Protein AF-A0A349PNA1-F1 (afdb_monomer)

Mean predicted aligned error: 6.17 Å

Nearest PDB structures (foldseek):
  2ce9-assembly2_C  TM=4.875E-01  e=7.582E+00  Homo sapiens

pLDDT: mean 90.88, std 9.04, range [38.12, 97.38]

Secondary structure (DSSP, 8-state):
-HHHHHHHHHHHHHHHHHHHHHHS-SS---SS-SEEEE-TTS-EEPPPHHHHHHHHS---TT-TTPPPEESSTTPPPTTS-S-EEEEGGGS-TTS-EEPP----

Structure (mmCIF, N/CA/C/O backbone):
data_AF-A0A349PNA1-F1
#
_entry.id   AF-A0A349PNA1-F1
#
loop_
_atom_site.group_PDB
_atom_site.id
_atom_site.type_symbol
_atom_site.label_atom_id
_atom_site.label_alt_id
_atom_site.label_comp_id
_atom_site.label_asym_id
_atom_site.label_entity_id
_atom_site.label_seq_id
_atom_site.pdbx_PDB_ins_code
_atom_site.Cartn_x
_atom_site.Cartn_y
_atom_site.Cartn_z
_atom_site.occupancy
_atom_site.B_iso_or_equiv
_atom_site.auth_seq_id
_atom_site.auth_comp_id
_atom_site.auth_asym_id
_atom_site.auth_atom_id
_atom_site.pdbx_PDB_model_num
ATOM 1 N N . MET A 1 1 ? 30.650 -7.116 -31.141 1.00 74.31 1 MET A N 1
ATOM 2 C CA . MET A 1 1 ? 30.915 -6.354 -29.899 1.00 74.31 1 MET A CA 1
ATOM 3 C C . MET A 1 1 ? 30.013 -5.123 -29.782 1.00 74.31 1 MET A C 1
ATOM 5 O O . MET A 1 1 ? 29.205 -5.102 -28.869 1.00 74.31 1 MET A O 1
ATOM 9 N N . MET A 1 2 ? 30.026 -4.180 -30.738 1.00 88.75 2 MET A N 1
ATOM 10 C CA . MET A 1 2 ? 29.153 -2.984 -30.714 1.00 88.75 2 MET A CA 1
ATOM 11 C C . MET A 1 2 ? 27.642 -3.284 -30.695 1.00 88.75 2 MET A C 1
ATOM 13 O O . MET A 1 2 ? 26.913 -2.692 -29.909 1.00 88.75 2 MET A O 1
ATOM 17 N N . ILE A 1 3 ? 27.166 -4.242 -31.499 1.00 92.31 3 ILE A N 1
ATOM 18 C CA . ILE A 1 3 ? 25.734 -4.607 -31.566 1.00 92.31 3 ILE A CA 1
ATOM 19 C C . ILE A 1 3 ? 25.205 -5.107 -30.209 1.00 92.31 3 ILE A C 1
ATOM 21 O O . ILE A 1 3 ? 24.111 -4.738 -29.798 1.00 92.31 3 ILE A O 1
ATOM 25 N N . ILE A 1 4 ? 26.001 -5.895 -29.479 1.00 93.75 4 ILE A N 1
ATOM 26 C CA . ILE A 1 4 ? 25.625 -6.427 -28.159 1.00 93.75 4 ILE A CA 1
ATOM 27 C C . ILE A 1 4 ? 25.489 -5.287 -27.140 1.00 93.75 4 ILE A C 1
ATOM 29 O O . ILE A 1 4 ? 24.541 -5.276 -26.361 1.00 93.75 4 ILE A O 1
ATOM 33 N N . VAL A 1 5 ? 26.385 -4.294 -27.186 1.00 94.75 5 VAL A N 1
ATOM 34 C CA . VAL A 1 5 ? 26.319 -3.108 -26.315 1.00 94.75 5 VAL A CA 1
ATOM 35 C C . VAL A 1 5 ? 25.038 -2.307 -26.572 1.00 94.75 5 VAL A C 1
ATOM 37 O O . VAL A 1 5 ? 24.372 -1.912 -25.617 1.00 94.75 5 VAL A O 1
ATOM 40 N N . TYR A 1 6 ? 24.636 -2.134 -27.837 1.00 95.62 6 TYR A N 1
ATOM 41 C CA . TYR A 1 6 ? 23.366 -1.478 -28.169 1.00 95.62 6 TYR A CA 1
ATOM 42 C C . TYR A 1 6 ? 22.151 -2.252 -27.651 1.00 95.62 6 TYR A C 1
ATOM 44 O O . TYR A 1 6 ? 21.251 -1.646 -27.074 1.00 95.62 6 TYR A O 1
ATOM 52 N N . ILE A 1 7 ? 22.134 -3.581 -27.797 1.00 96.44 7 ILE A N 1
ATOM 53 C CA . ILE A 1 7 ? 21.035 -4.420 -27.292 1.00 96.44 7 ILE A CA 1
ATOM 54 C C . ILE A 1 7 ? 20.918 -4.297 -25.768 1.00 96.44 7 ILE A C 1
ATOM 56 O O . ILE A 1 7 ? 19.822 -4.075 -25.258 1.00 96.44 7 ILE A O 1
ATOM 60 N N . ILE A 1 8 ? 22.038 -4.374 -25.040 1.00 96.50 8 ILE A N 1
ATOM 61 C CA . ILE A 1 8 ? 22.054 -4.201 -23.578 1.00 96.50 8 ILE A CA 1
ATOM 62 C C . ILE A 1 8 ? 21.543 -2.808 -23.196 1.00 96.50 8 ILE A C 1
ATOM 64 O O . ILE A 1 8 ? 20.723 -2.687 -22.287 1.00 96.50 8 ILE A O 1
ATOM 68 N N . GLY A 1 9 ? 21.974 -1.766 -23.912 1.00 96.00 9 GLY A N 1
ATOM 69 C CA . GLY A 1 9 ? 21.501 -0.399 -23.696 1.00 96.00 9 GLY A CA 1
ATOM 70 C C . GLY A 1 9 ? 19.985 -0.270 -23.861 1.00 96.00 9 GLY A C 1
ATOM 71 O O . GLY A 1 9 ? 19.318 0.291 -22.996 1.00 96.00 9 GLY A O 1
ATOM 72 N N . VAL A 1 10 ? 19.420 -0.853 -24.921 1.00 96.88 10 VAL A N 1
ATOM 73 C CA . VAL A 1 10 ? 17.969 -0.853 -25.168 1.00 96.88 10 VAL A CA 1
ATOM 74 C C . VAL A 1 10 ? 17.214 -1.605 -24.068 1.00 96.88 10 VAL A C 1
ATOM 76 O O . VAL A 1 10 ? 16.222 -1.095 -23.550 1.00 96.88 10 VAL A O 1
ATOM 79 N N . VAL A 1 11 ? 17.697 -2.780 -23.655 1.00 96.88 11 VAL A N 1
ATOM 80 C CA . VAL A 1 11 ? 17.092 -3.559 -22.561 1.00 96.88 11 VAL A CA 1
ATOM 81 C C . VAL A 1 11 ? 17.119 -2.781 -21.242 1.00 96.88 11 VAL A C 1
ATOM 83 O O . VAL A 1 11 ? 16.107 -2.740 -20.543 1.00 96.88 11 VAL A O 1
ATOM 86 N N . LEU A 1 12 ? 18.233 -2.114 -20.919 1.00 96.62 12 LEU A N 1
ATOM 87 C CA . LEU A 1 12 ? 18.334 -1.260 -19.732 1.00 96.62 12 LEU A CA 1
ATOM 88 C C . LEU A 1 12 ? 17.357 -0.082 -19.792 1.00 96.62 12 LEU A C 1
ATOM 90 O O . LEU A 1 12 ? 16.712 0.214 -18.790 1.00 96.62 12 LEU A O 1
ATOM 94 N N . ILE A 1 13 ? 17.186 0.551 -20.956 1.00 95.94 13 ILE A N 1
ATOM 95 C CA . ILE A 1 13 ? 16.204 1.629 -21.140 1.00 95.94 13 ILE A CA 1
ATOM 96 C C . ILE A 1 13 ? 14.785 1.113 -20.886 1.00 95.94 13 ILE A C 1
ATOM 98 O O . ILE A 1 13 ? 14.045 1.727 -20.118 1.00 95.94 13 ILE A O 1
ATOM 102 N N . PHE A 1 14 ? 14.405 -0.028 -21.469 1.00 96.06 14 PHE A N 1
ATOM 103 C CA . PHE A 1 14 ? 13.091 -0.627 -21.220 1.00 96.06 14 PHE A CA 1
ATOM 104 C C . PHE A 1 14 ? 12.891 -1.000 -19.753 1.00 96.06 14 PHE A C 1
ATOM 106 O O . PHE A 1 14 ? 11.815 -0.758 -19.209 1.00 96.06 14 PHE A O 1
ATOM 113 N N . TYR A 1 15 ? 13.919 -1.534 -19.094 1.00 94.75 15 TYR A N 1
ATOM 114 C CA . TYR A 1 15 ? 13.875 -1.835 -17.667 1.00 94.75 15 TYR A CA 1
ATOM 115 C C . TYR A 1 15 ? 13.662 -0.569 -16.825 1.00 94.75 15 TYR A C 1
ATOM 117 O O . TYR A 1 15 ? 12.784 -0.545 -15.964 1.00 94.75 15 TYR A O 1
ATOM 125 N N . VAL A 1 16 ? 14.393 0.513 -17.110 1.00 93.75 16 VAL A N 1
ATOM 126 C CA . VAL A 1 16 ? 14.226 1.803 -16.422 1.00 93.75 16 VAL A CA 1
ATOM 127 C C . VAL A 1 16 ? 12.824 2.367 -16.653 1.00 93.75 16 VAL A C 1
ATOM 129 O O . VAL A 1 16 ? 12.152 2.731 -15.689 1.00 93.75 16 VAL A O 1
ATOM 132 N N . LEU A 1 17 ? 12.340 2.385 -17.898 1.00 92.62 17 LEU A N 1
ATOM 133 C CA . LEU A 1 17 ? 10.981 2.832 -18.224 1.00 92.62 17 LEU A CA 1
ATOM 134 C C . LEU A 1 17 ? 9.923 1.999 -17.492 1.00 92.62 17 LEU A C 1
ATOM 136 O O . LEU A 1 17 ? 8.984 2.552 -16.920 1.00 92.62 17 LEU A O 1
ATOM 140 N N . PHE A 1 18 ? 10.097 0.679 -17.453 1.00 89.56 18 PHE A N 1
ATOM 141 C CA . PHE A 1 18 ? 9.213 -0.223 -16.727 1.00 89.56 18 PHE A CA 1
ATOM 142 C C . PHE A 1 18 ? 9.186 0.098 -15.227 1.00 89.56 18 PHE A C 1
ATOM 144 O O . PHE A 1 18 ? 8.106 0.234 -14.650 1.00 89.56 18 PHE A O 1
ATOM 151 N N . VAL A 1 19 ? 10.354 0.295 -14.602 1.00 86.62 19 VAL A N 1
ATOM 152 C CA . VAL A 1 19 ? 10.477 0.677 -13.185 1.00 86.62 19 VAL A CA 1
ATOM 153 C C . VAL A 1 19 ? 9.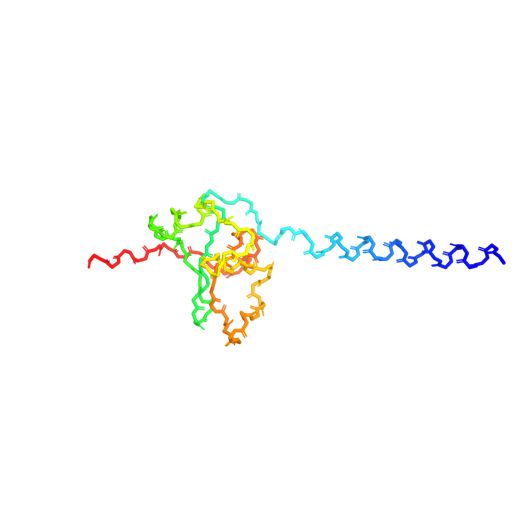821 2.031 -12.901 1.00 86.62 19 VAL A C 1
ATOM 155 O O . VAL A 1 19 ? 9.170 2.192 -11.865 1.00 86.62 19 VAL A O 1
ATOM 158 N N . LEU A 1 20 ? 9.945 2.997 -13.812 1.00 85.69 20 LEU A N 1
ATOM 159 C CA . LEU A 1 20 ? 9.282 4.293 -13.676 1.00 85.69 20 LEU A CA 1
ATOM 160 C C . LEU A 1 20 ? 7.760 4.123 -13.689 1.00 85.69 20 LEU A C 1
ATOM 162 O O . LEU A 1 20 ? 7.098 4.553 -12.749 1.00 85.69 20 LEU A O 1
ATOM 166 N N . ILE A 1 21 ? 7.207 3.411 -14.675 1.00 82.56 21 ILE A N 1
ATOM 167 C CA . ILE A 1 21 ? 5.754 3.218 -14.821 1.00 82.56 21 ILE A CA 1
ATOM 168 C C . ILE A 1 21 ? 5.138 2.543 -13.584 1.00 82.56 21 ILE A C 1
ATOM 170 O O . ILE A 1 21 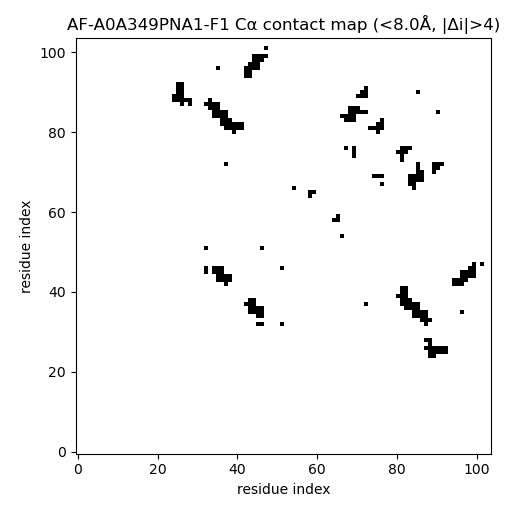? 4.064 2.938 -13.132 1.00 82.56 21 ILE A O 1
ATOM 174 N N . ILE A 1 22 ? 5.808 1.549 -12.989 1.00 79.44 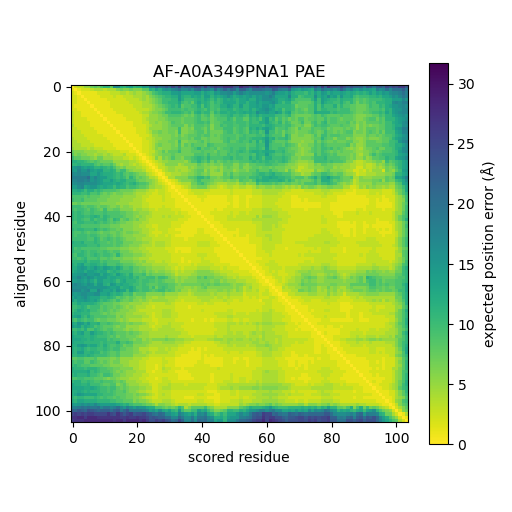22 ILE A N 1
ATOM 175 C CA . ILE A 1 22 ? 5.260 0.823 -11.830 1.00 79.44 22 ILE A CA 1
ATOM 176 C C . ILE A 1 22 ? 5.279 1.628 -10.523 1.00 79.44 22 ILE A C 1
ATOM 178 O O . ILE A 1 22 ? 4.477 1.337 -9.630 1.00 79.44 22 ILE A O 1
ATOM 182 N N . ASN A 1 23 ? 6.181 2.603 -10.384 1.00 78.44 23 ASN A N 1
ATOM 183 C CA . ASN A 1 23 ? 6.355 3.394 -9.160 1.00 78.44 23 ASN A CA 1
ATOM 184 C C . ASN A 1 23 ? 5.559 4.706 -9.166 1.00 78.44 23 ASN A C 1
ATOM 186 O O . ASN A 1 23 ? 5.484 5.368 -8.132 1.00 78.44 23 ASN A O 1
ATOM 190 N N . VAL A 1 24 ? 4.922 5.065 -10.284 1.00 83.19 24 VAL A N 1
ATOM 191 C CA . VAL A 1 24 ? 4.090 6.271 -10.371 1.00 83.19 24 VAL A CA 1
ATOM 192 C C . VAL A 1 24 ? 2.898 6.176 -9.397 1.00 83.19 24 VAL A C 1
ATOM 194 O O . VAL A 1 24 ? 2.222 5.137 -9.337 1.00 83.19 24 VAL A O 1
ATOM 197 N N . PRO A 1 25 ? 2.629 7.229 -8.600 1.00 84.38 25 PRO A N 1
ATOM 198 C CA . PRO A 1 25 ? 1.433 7.295 -7.768 1.00 84.38 25 PRO A CA 1
ATOM 199 C C . PRO A 1 25 ? 0.178 7.316 -8.647 1.00 84.38 25 PRO A C 1
ATOM 201 O O . PRO A 1 25 ? 0.109 8.028 -9.644 1.00 84.38 25 PRO A O 1
ATOM 204 N N . ILE A 1 26 ? -0.826 6.527 -8.270 1.00 87.81 26 ILE A N 1
ATOM 205 C CA . ILE A 1 26 ? -2.086 6.404 -9.021 1.00 87.81 26 ILE A CA 1
ATOM 206 C C . ILE A 1 26 ? -3.050 7.529 -8.626 1.00 87.81 26 ILE A C 1
ATOM 208 O O . ILE A 1 26 ? -3.847 7.995 -9.445 1.00 87.81 26 ILE A O 1
ATOM 212 N N . ARG A 1 27 ? -2.960 7.967 -7.369 1.00 88.69 27 ARG A N 1
ATOM 213 C CA . ARG A 1 27 ? -3.807 8.989 -6.759 1.00 88.69 27 ARG A CA 1
ATOM 214 C C . ARG A 1 27 ? -2.996 10.213 -6.373 1.00 88.69 27 ARG A C 1
ATOM 216 O O . ARG A 1 27 ? -1.830 10.097 -5.993 1.00 88.69 27 ARG A O 1
ATOM 223 N N . LYS A 1 28 ? -3.623 11.388 -6.483 1.00 85.56 28 LYS A N 1
ATOM 224 C CA . LYS A 1 28 ? -3.043 12.649 -6.006 1.00 85.56 28 LYS A CA 1
ATOM 225 C C . LYS A 1 28 ? -2.808 12.570 -4.497 1.00 85.56 28 LYS A C 1
ATOM 227 O O . LYS A 1 28 ? -3.457 11.794 -3.802 1.00 85.56 28 LYS A O 1
ATOM 232 N N . ASN A 1 29 ? -1.871 13.370 -4.001 1.00 77.31 29 ASN A N 1
ATOM 233 C CA . ASN A 1 29 ? -1.642 13.442 -2.567 1.00 77.31 29 ASN A CA 1
ATOM 234 C C . ASN A 1 29 ? -2.825 14.184 -1.926 1.00 77.31 29 ASN A C 1
ATOM 236 O O . ASN A 1 29 ? -2.995 15.383 -2.134 1.00 77.31 29 ASN A O 1
ATOM 240 N N . GLU A 1 30 ? -3.687 13.435 -1.246 1.00 82.75 30 GLU A N 1
ATOM 241 C CA . GLU A 1 30 ? -4.851 13.940 -0.518 1.00 82.75 30 GLU A CA 1
ATOM 242 C C . GLU A 1 30 ? -4.485 14.094 0.964 1.00 82.75 30 GLU A C 1
ATOM 244 O O . GLU A 1 30 ? -3.621 13.377 1.469 1.00 82.75 30 GLU A O 1
ATOM 249 N N . VAL A 1 31 ? -5.134 15.030 1.659 1.00 85.12 31 VAL A N 1
ATOM 250 C CA . VAL A 1 31 ? -4.902 15.269 3.092 1.00 85.12 31 VAL A CA 1
ATOM 251 C C . VAL A 1 31 ? -5.322 14.034 3.897 1.00 85.12 31 VAL A C 1
ATOM 253 O O . VAL A 1 31 ? -6.420 13.517 3.699 1.00 85.12 31 VAL A O 1
ATOM 256 N N . GLY A 1 32 ? -4.459 13.572 4.803 1.00 88.75 32 GLY A N 1
ATOM 257 C CA . GLY A 1 32 ? -4.702 12.418 5.671 1.00 88.75 32 GLY A CA 1
ATOM 258 C C . GLY A 1 32 ? -3.421 11.637 5.964 1.00 88.75 32 GLY A C 1
ATOM 259 O O . GLY A 1 32 ? -2.336 12.020 5.526 1.00 88.75 32 GLY A O 1
ATOM 260 N N . PHE A 1 33 ? -3.547 10.528 6.693 1.00 93.69 33 PHE A N 1
ATOM 261 C CA . PHE A 1 33 ? -2.420 9.637 6.976 1.00 93.69 33 PHE A CA 1
ATOM 262 C C . PHE A 1 33 ? -1.901 8.963 5.689 1.00 93.69 33 PHE A C 1
ATOM 264 O O . PHE A 1 33 ? -2.677 8.725 4.753 1.00 93.69 33 PHE A O 1
ATOM 271 N N . GLU A 1 34 ? -0.594 8.662 5.620 1.00 94.69 34 GLU A N 1
ATOM 272 C CA . GLU A 1 34 ? 0.057 8.105 4.412 1.00 94.69 34 GLU A CA 1
ATOM 273 C C . GLU A 1 34 ? -0.530 6.741 4.015 1.00 94.69 34 GLU A C 1
ATOM 275 O O . GLU A 1 34 ? -0.578 6.394 2.829 1.00 94.69 34 GLU A O 1
ATOM 280 N N . PHE A 1 35 ? -1.005 5.978 4.997 1.00 95.81 35 PHE A N 1
ATOM 281 C CA . PHE A 1 35 ? -1.538 4.633 4.823 1.00 95.81 35 PHE A CA 1
ATOM 282 C C . PHE A 1 35 ? -3.044 4.576 5.070 1.00 95.81 35 PHE A C 1
ATOM 284 O O . PHE A 1 35 ? -3.604 5.371 5.818 1.00 95.81 35 PHE A O 1
ATOM 291 N N . VAL A 1 36 ? -3.683 3.605 4.425 1.00 96.69 36 VAL A N 1
ATOM 292 C CA . VAL A 1 36 ? -5.103 3.264 4.560 1.00 96.69 36 VAL A CA 1
ATOM 293 C C . VAL A 1 36 ? -5.252 1.744 4.585 1.00 96.69 36 VAL A C 1
ATOM 295 O O . VAL A 1 36 ? -4.321 1.023 4.206 1.00 96.69 36 VAL A O 1
ATOM 298 N N . TYR A 1 37 ? -6.413 1.253 5.012 1.00 97.06 37 TYR A N 1
ATOM 299 C CA . TYR A 1 37 ? -6.700 -0.179 5.065 1.00 97.06 37 TYR A CA 1
ATOM 300 C C . TYR A 1 37 ? -7.658 -0.578 3.943 1.00 97.06 37 TYR A C 1
ATOM 302 O O . TYR A 1 37 ? -8.675 0.081 3.723 1.00 97.06 37 TYR A O 1
ATOM 310 N N . VAL A 1 38 ? -7.313 -1.641 3.216 1.00 97.38 38 VAL A N 1
ATOM 311 C CA . VAL A 1 38 ? -8.219 -2.305 2.273 1.00 97.38 38 VAL A CA 1
ATOM 312 C C . VAL A 1 38 ? -8.973 -3.383 3.034 1.00 97.38 38 VAL A C 1
ATOM 314 O O . VAL A 1 38 ? -8.343 -4.216 3.680 1.00 97.38 38 VAL A O 1
ATOM 317 N N . GLU A 1 39 ? -10.293 -3.382 2.932 1.00 96.88 39 GLU A N 1
ATOM 318 C CA . GLU A 1 39 ? -11.165 -4.393 3.522 1.00 96.88 39 GLU A CA 1
ATOM 319 C C . GLU A 1 39 ? -11.276 -5.643 2.642 1.00 96.88 39 GLU A C 1
ATOM 321 O O . GLU A 1 39 ? -10.848 -5.664 1.484 1.00 96.88 39 GLU A O 1
ATOM 326 N N . GLU A 1 40 ? -11.853 -6.714 3.189 1.00 95.31 40 GLU A N 1
ATOM 327 C CA . GLU A 1 40 ? -12.018 -7.985 2.468 1.00 95.31 40 GLU A CA 1
ATOM 328 C C . GLU A 1 40 ? -12.949 -7.871 1.246 1.00 95.31 40 GLU A C 1
ATOM 330 O O . GLU A 1 40 ? -12.759 -8.582 0.261 1.00 95.31 40 GLU A O 1
ATOM 335 N N . ASP A 1 41 ? -13.900 -6.932 1.259 1.00 95.06 41 ASP A N 1
ATOM 336 C CA . ASP A 1 41 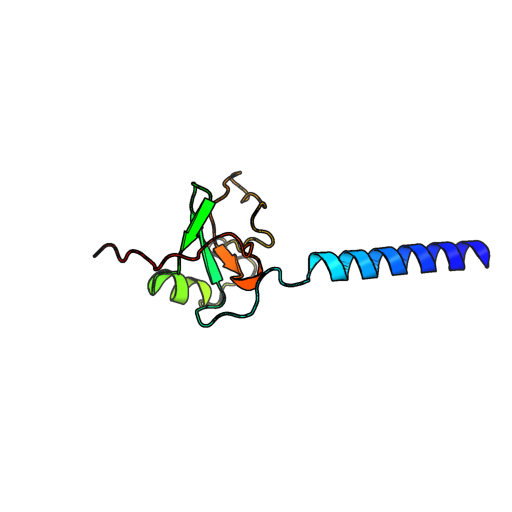? -14.776 -6.620 0.122 1.00 95.06 41 ASP A CA 1
ATOM 337 C C . ASP A 1 41 ? -14.111 -5.705 -0.931 1.00 95.06 41 ASP A C 1
ATOM 339 O O . ASP A 1 41 ? -14.691 -5.409 -1.979 1.00 95.06 41 ASP A O 1
ATOM 343 N N . GLY A 1 42 ? -12.879 -5.254 -0.669 1.00 94.75 42 GLY A N 1
ATOM 344 C CA . GLY A 1 42 ? -12.133 -4.315 -1.501 1.00 94.75 42 GLY A CA 1
ATOM 345 C C . GLY A 1 42 ? -12.474 -2.842 -1.255 1.00 94.75 42 GLY A C 1
ATOM 346 O O . GLY A 1 42 ? -11.863 -1.965 -1.882 1.00 94.75 42 GLY A O 1
ATOM 347 N N . SER A 1 43 ? -13.399 -2.523 -0.351 1.00 96.38 43 SER A N 1
ATOM 348 C CA . SER A 1 43 ? -13.572 -1.147 0.108 1.00 96.38 43 SER A CA 1
ATOM 349 C C . SER A 1 43 ? -12.314 -0.666 0.843 1.00 96.38 43 SER A C 1
ATOM 351 O O . SER A 1 43 ? -11.435 -1.446 1.210 1.00 96.38 43 SER A O 1
ATOM 353 N N . VAL A 1 44 ? -12.157 0.651 0.967 1.00 96.94 44 VAL A N 1
ATOM 354 C CA . VAL A 1 44 ? -10.977 1.248 1.600 1.00 96.94 44 VAL A CA 1
ATOM 355 C C . VAL A 1 44 ? -11.434 2.221 2.663 1.00 96.94 44 VAL A C 1
ATOM 357 O O . VAL A 1 44 ? -12.316 3.045 2.406 1.00 96.94 44 VAL A O 1
ATOM 360 N N . ARG A 1 45 ? -10.801 2.157 3.832 1.00 96.19 45 ARG A N 1
ATOM 361 C CA . ARG A 1 45 ? -11.068 3.067 4.943 1.00 96.19 45 ARG A CA 1
ATOM 362 C C . ARG A 1 45 ? -9.802 3.710 5.492 1.00 96.19 45 ARG A C 1
ATOM 364 O O . ARG A 1 45 ? -8.693 3.196 5.335 1.00 96.19 45 ARG A O 1
ATOM 371 N N . GLU A 1 46 ? -10.004 4.839 6.153 1.00 96.31 46 GLU A N 1
ATOM 372 C CA . GLU A 1 46 ? -9.020 5.442 7.038 1.00 96.31 46 GLU A CA 1
ATOM 373 C C . GLU A 1 46 ? -8.665 4.489 8.184 1.00 96.31 46 GLU A C 1
ATOM 375 O O . GLU A 1 46 ? -9.449 3.611 8.566 1.00 96.31 46 GLU A O 1
ATOM 380 N N . LEU A 1 47 ? -7.465 4.679 8.719 1.00 95.81 47 LEU A N 1
ATOM 381 C CA . LEU A 1 47 ? -6.971 3.926 9.863 1.00 95.81 47 LEU A CA 1
ATOM 382 C C . LEU A 1 47 ? -7.537 4.477 11.171 1.00 95.81 47 LEU A C 1
ATOM 384 O O . LEU A 1 47 ? -7.798 5.677 11.286 1.00 95.81 47 LEU A O 1
ATOM 388 N N . SER A 1 48 ? -7.687 3.603 12.162 1.00 94.56 48 SER A N 1
ATOM 389 C CA . SER A 1 48 ? -7.924 4.009 13.546 1.00 94.56 48 SER A CA 1
ATOM 390 C C . SER A 1 48 ? -6.652 4.595 14.172 1.00 94.56 48 SER A C 1
ATOM 392 O O . SER A 1 48 ? -5.544 4.424 13.656 1.00 94.56 48 SER A O 1
ATOM 394 N N . ASN A 1 49 ? -6.790 5.266 15.318 1.00 93.69 49 ASN A N 1
ATOM 395 C CA . ASN A 1 49 ? -5.643 5.809 16.055 1.00 93.69 49 ASN A CA 1
ATOM 396 C C . ASN A 1 49 ? -4.627 4.725 16.450 1.00 93.69 49 ASN A C 1
ATOM 398 O O . ASN A 1 49 ? -3.420 4.944 16.340 1.00 93.69 49 ASN A O 1
ATOM 402 N N . ASP A 1 50 ? -5.103 3.543 16.839 1.00 94.12 50 ASP A N 1
ATOM 403 C CA . ASP A 1 50 ? -4.237 2.422 17.210 1.00 94.12 50 ASP A CA 1
ATOM 404 C C . ASP A 1 50 ? -3.503 1.839 15.998 1.00 94.12 50 ASP A C 1
ATOM 406 O O . ASP A 1 50 ? -2.312 1.539 16.080 1.00 94.12 50 ASP A O 1
ATOM 410 N N . GLU A 1 51 ? -4.173 1.739 14.847 1.00 95.44 51 GLU A N 1
ATOM 411 C CA . GLU A 1 51 ? -3.556 1.292 13.594 1.00 95.44 51 GLU A CA 1
ATOM 412 C C . GLU A 1 51 ? -2.503 2.288 13.091 1.00 95.44 51 GLU A C 1
ATOM 414 O O . GLU A 1 51 ? -1.429 1.878 12.646 1.00 95.44 51 GLU A O 1
ATOM 419 N N . MET A 1 52 ? -2.774 3.596 13.190 1.00 95.38 52 MET A N 1
ATOM 420 C CA . MET A 1 52 ? -1.791 4.635 12.864 1.00 95.38 52 MET A CA 1
ATOM 421 C C . MET A 1 52 ? -0.549 4.498 13.748 1.00 95.38 52 MET A C 1
ATOM 423 O O . MET A 1 52 ? 0.568 4.404 13.238 1.00 95.38 52 MET A O 1
ATOM 427 N N . LYS A 1 53 ? -0.745 4.372 15.066 1.00 95.00 53 LYS A N 1
ATOM 428 C CA . LYS A 1 53 ? 0.346 4.182 16.030 1.00 95.00 53 LYS A CA 1
ATOM 429 C C . LYS A 1 53 ? 1.133 2.893 15.777 1.00 95.00 53 LYS A C 1
ATOM 431 O O . LYS A 1 53 ? 2.360 2.871 15.899 1.00 95.00 53 LYS A O 1
ATOM 436 N N . TYR A 1 54 ? 0.447 1.820 15.396 1.00 94.75 54 TYR A N 1
ATOM 437 C CA . TYR A 1 54 ? 1.080 0.561 15.018 1.00 94.75 54 TYR A CA 1
ATOM 438 C C . TYR A 1 54 ? 1.990 0.729 13.794 1.00 94.75 54 TYR A C 1
ATOM 440 O O . TYR A 1 54 ? 3.125 0.261 13.818 1.00 94.75 54 TYR A O 1
ATOM 448 N N . LEU A 1 55 ? 1.557 1.458 12.761 1.00 94.75 55 LEU A N 1
ATOM 449 C CA . LEU A 1 55 ? 2.379 1.710 11.570 1.00 94.75 55 LEU A CA 1
ATOM 450 C C . LEU A 1 55 ? 3.550 2.675 11.812 1.00 94.75 55 LEU A C 1
ATOM 452 O O . L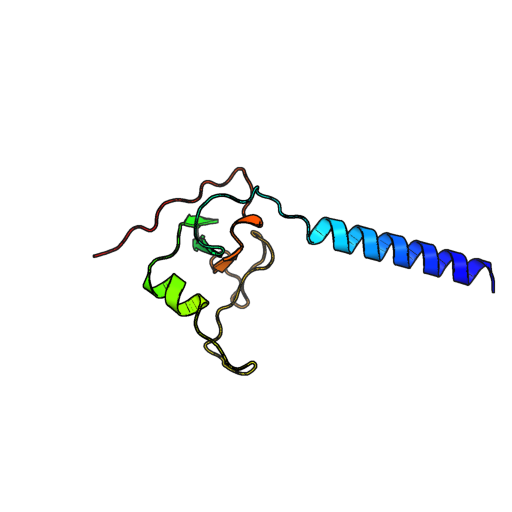EU A 1 55 ? 4.556 2.592 11.107 1.00 94.75 55 LEU A O 1
ATOM 456 N N . GLU A 1 56 ? 3.449 3.564 12.799 1.00 94.31 56 GLU A N 1
ATOM 457 C CA . GLU A 1 56 ? 4.550 4.446 13.219 1.00 94.31 56 GLU A CA 1
ATOM 458 C C . GLU A 1 56 ? 5.582 3.740 14.112 1.00 94.31 56 GLU A C 1
ATOM 460 O O . GLU A 1 56 ? 6.694 4.242 14.315 1.00 94.31 56 GLU A O 1
ATOM 465 N N . THR A 1 57 ? 5.238 2.565 14.645 1.00 93.88 57 THR A N 1
ATOM 466 C CA . THR A 1 57 ? 6.129 1.797 15.513 1.00 93.88 57 THR A CA 1
ATOM 467 C C . THR A 1 57 ? 7.358 1.326 14.734 1.00 93.88 57 THR A C 1
ATOM 469 O O . THR A 1 57 ? 7.279 0.826 13.611 1.00 93.88 57 THR A O 1
ATOM 472 N N . LYS A 1 58 ? 8.541 1.480 15.337 1.00 92.44 58 LYS A N 1
ATOM 473 C CA . LYS A 1 58 ? 9.787 0.970 14.759 1.00 92.44 58 LYS A CA 1
ATOM 474 C C . LYS A 1 58 ? 9.887 -0.530 15.013 1.00 92.44 58 LYS A C 1
ATOM 476 O O . LYS A 1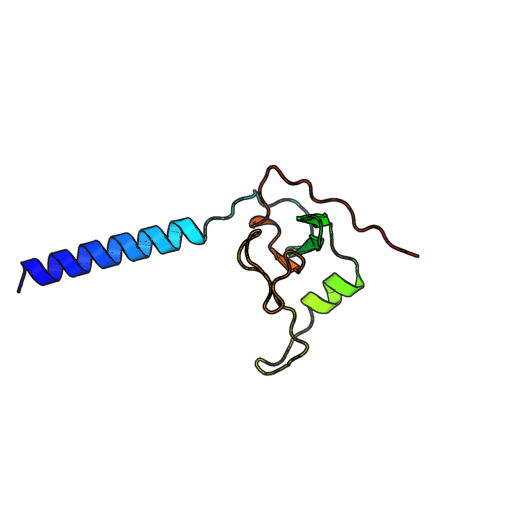 58 ? 10.040 -0.948 16.155 1.00 92.44 58 LYS A O 1
ATOM 481 N N . PHE A 1 59 ? 9.875 -1.314 13.942 1.00 91.75 59 PHE A N 1
ATOM 482 C CA . PHE A 1 59 ? 10.085 -2.761 13.993 1.00 91.75 59 PHE A CA 1
ATOM 483 C C . PHE A 1 59 ? 11.531 -3.121 13.664 1.00 91.75 59 PHE A C 1
ATOM 485 O O . PHE A 1 59 ? 12.164 -2.499 12.803 1.00 91.75 59 PHE A O 1
ATOM 492 N N . HIS A 1 60 ? 12.045 -4.164 14.313 1.00 92.19 60 HIS A N 1
ATOM 493 C CA . HIS A 1 60 ? 13.303 -4.780 13.904 1.00 92.19 60 HIS A CA 1
ATOM 494 C C . HIS A 1 60 ? 13.120 -5.481 12.535 1.00 92.19 60 HIS A C 1
ATOM 496 O O . HIS A 1 60 ? 12.032 -5.985 12.255 1.00 92.19 60 HIS A O 1
ATOM 502 N N . PRO A 1 61 ? 14.143 -5.565 11.658 1.00 86.25 61 PRO A N 1
ATOM 503 C CA . PRO A 1 61 ? 13.992 -6.193 10.337 1.00 86.25 61 PRO A CA 1
ATOM 504 C C . PRO A 1 61 ? 13.488 -7.643 10.363 1.00 86.25 61 PRO A C 1
ATOM 506 O O . PRO A 1 61 ? 12.780 -8.050 9.446 1.00 86.25 61 PRO A O 1
ATOM 509 N N . ASN A 1 62 ? 13.823 -8.382 11.424 1.00 89.00 62 ASN A N 1
ATOM 510 C CA . ASN A 1 62 ? 13.425 -9.780 11.641 1.00 89.00 62 ASN A CA 1
ATOM 511 C C . ASN A 1 62 ? 12.239 -9.923 12.614 1.00 89.00 62 ASN A C 1
ATOM 513 O O . ASN A 1 62 ? 12.044 -10.992 13.187 1.00 89.00 62 ASN A O 1
ATOM 517 N N . ASP A 1 63 ? 11.493 -8.845 12.855 1.00 91.12 63 ASP A N 1
ATOM 518 C CA . ASP A 1 63 ? 10.310 -8.873 13.710 1.00 91.12 63 ASP A CA 1
ATOM 519 C C . ASP A 1 63 ? 9.102 -9.425 12.941 1.00 91.12 63 ASP A C 1
ATOM 521 O O . ASP A 1 63 ? 8.667 -8.850 11.939 1.00 91.12 63 ASP A O 1
ATOM 525 N N . GLY A 1 64 ? 8.552 -10.543 13.417 1.00 86.88 64 GLY A N 1
ATOM 526 C CA . GLY A 1 64 ? 7.356 -11.159 12.841 1.00 86.88 64 GLY A CA 1
ATOM 527 C C . GLY A 1 64 ? 6.087 -10.325 13.037 1.00 86.88 64 GLY A C 1
ATOM 528 O O . GLY A 1 64 ? 5.132 -10.500 12.285 1.00 86.88 64 GLY A O 1
ATOM 529 N N . ALA A 1 65 ? 6.085 -9.392 13.994 1.00 90.31 65 ALA A N 1
ATOM 530 C CA . ALA A 1 65 ? 4.993 -8.450 14.211 1.00 90.31 65 ALA A CA 1
ATOM 531 C C . ALA A 1 65 ? 5.051 -7.241 13.265 1.00 90.31 65 ALA A C 1
ATOM 533 O O . ALA A 1 65 ? 4.268 -6.312 13.413 1.00 90.31 65 ALA A O 1
ATOM 534 N N . ARG A 1 66 ? 5.972 -7.203 12.295 1.00 91.81 66 ARG A N 1
ATOM 535 C CA . ARG A 1 66 ? 6.032 -6.100 11.336 1.00 91.81 66 ARG A CA 1
ATOM 536 C C . ARG A 1 66 ? 4.780 -6.089 10.441 1.00 91.81 66 ARG A C 1
ATOM 538 O O . ARG A 1 66 ? 4.452 -7.114 9.839 1.00 91.81 66 ARG A O 1
ATOM 545 N N . PRO A 1 67 ? 4.124 -4.931 10.243 1.00 92.75 67 PRO A N 1
ATOM 546 C CA . PRO A 1 67 ? 2.975 -4.832 9.354 1.00 92.75 67 PRO A CA 1
ATOM 547 C C . PRO A 1 67 ? 3.358 -5.154 7.909 1.00 92.75 67 PRO A C 1
ATOM 549 O O . PRO A 1 67 ? 4.337 -4.635 7.362 1.00 92.75 67 PRO A O 1
ATOM 552 N N . TYR A 1 68 ? 2.531 -5.966 7.257 1.00 92.38 68 TYR A N 1
ATOM 553 C CA . TYR A 1 68 ? 2.612 -6.160 5.818 1.00 92.38 68 TYR A CA 1
ATOM 554 C C . TYR A 1 68 ? 1.954 -4.982 5.095 1.00 92.38 68 TYR A C 1
ATOM 556 O O . TYR A 1 68 ? 0.749 -4.759 5.216 1.00 92.38 68 TYR A O 1
ATOM 564 N N . ILE A 1 69 ? 2.744 -4.243 4.316 1.00 94.19 69 ILE A N 1
ATOM 565 C CA . ILE A 1 69 ? 2.266 -3.115 3.514 1.00 94.19 69 ILE A CA 1
ATOM 566 C C . ILE A 1 69 ? 2.230 -3.537 2.048 1.00 94.19 69 ILE A C 1
ATOM 568 O O . ILE A 1 69 ? 3.255 -3.848 1.436 1.00 94.19 69 ILE A O 1
ATOM 572 N N . LYS A 1 70 ? 1.038 -3.509 1.461 1.00 94.25 70 LYS A N 1
ATOM 573 C CA . LYS A 1 70 ? 0.807 -3.819 0.054 1.00 94.25 70 LYS A CA 1
ATOM 574 C C . LYS A 1 70 ? 1.466 -2.763 -0.826 1.00 94.25 70 LYS A C 1
ATOM 576 O O . LYS A 1 70 ? 1.339 -1.559 -0.599 1.00 94.25 70 LYS A O 1
ATOM 581 N N . TYR A 1 71 ? 2.106 -3.214 -1.901 1.00 91.75 71 TYR A N 1
ATOM 582 C CA . TYR A 1 71 ? 2.704 -2.322 -2.893 1.00 91.75 71 TYR A CA 1
ATOM 583 C C . TYR A 1 71 ? 1.697 -1.900 -3.978 1.00 91.75 71 TYR A C 1
ATOM 585 O O . TYR A 1 71 ? 1.810 -0.804 -4.541 1.00 91.75 71 TYR A O 1
ATOM 593 N N . ARG A 1 72 ? 0.697 -2.749 -4.268 1.00 92.31 72 ARG A N 1
ATOM 594 C CA . ARG A 1 72 ? -0.398 -2.486 -5.221 1.00 92.31 72 ARG A CA 1
ATOM 595 C C . ARG A 1 72 ? -1.749 -2.871 -4.631 1.00 92.31 72 ARG A C 1
ATOM 597 O O . ARG A 1 72 ? -1.852 -3.858 -3.916 1.00 92.31 72 ARG A O 1
ATOM 604 N N . TYR A 1 73 ? -2.800 -2.156 -5.027 1.00 94.19 73 TYR A N 1
ATOM 605 C CA . TYR A 1 73 ? -4.164 -2.424 -4.559 1.00 94.19 73 TYR A CA 1
ATOM 606 C C . TYR A 1 73 ? -4.627 -3.866 -4.839 1.00 94.19 73 TYR A C 1
ATOM 608 O O . TYR A 1 73 ? -5.137 -4.529 -3.949 1.00 94.19 73 TYR A O 1
ATOM 616 N N . LYS A 1 74 ? -4.363 -4.394 -6.043 1.00 93.25 74 LYS A N 1
ATOM 617 C CA . LYS A 1 74 ? -4.74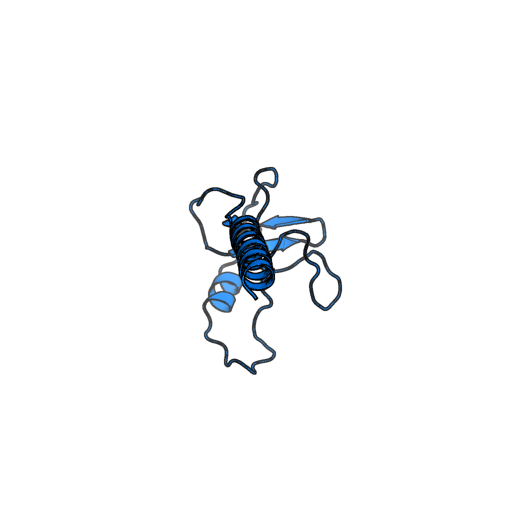0 -5.767 -6.437 1.00 93.25 74 LYS A CA 1
ATOM 618 C C . LYS A 1 74 ? -3.792 -6.867 -5.933 1.00 93.25 74 LYS A C 1
ATOM 620 O O . LYS A 1 74 ? -3.982 -8.026 -6.278 1.00 93.25 74 LYS A O 1
ATOM 625 N N . GLN A 1 75 ? -2.724 -6.516 -5.218 1.00 94.56 75 GLN A N 1
ATOM 626 C CA . GLN A 1 75 ? -1.784 -7.504 -4.688 1.00 94.56 75 GLN A CA 1
ATOM 627 C C . GLN A 1 75 ? -2.470 -8.301 -3.581 1.00 94.56 75 GLN A C 1
ATOM 629 O O . GLN A 1 75 ? -3.128 -7.700 -2.740 1.00 94.56 75 GLN A O 1
ATOM 634 N N . LEU A 1 76 ? -2.310 -9.619 -3.555 1.00 95.75 76 LEU A N 1
ATOM 635 C CA . LEU A 1 76 ? -2.770 -10.423 -2.427 1.00 95.75 76 LEU A CA 1
ATOM 636 C C . LEU A 1 76 ? -1.717 -10.419 -1.316 1.00 95.75 76 LEU A C 1
ATOM 638 O O . LEU A 1 76 ? -0.518 -10.296 -1.580 1.00 95.75 76 LEU A O 1
ATOM 642 N N . THR A 1 77 ? -2.171 -10.506 -0.074 1.00 93.00 77 THR A N 1
ATOM 643 C CA .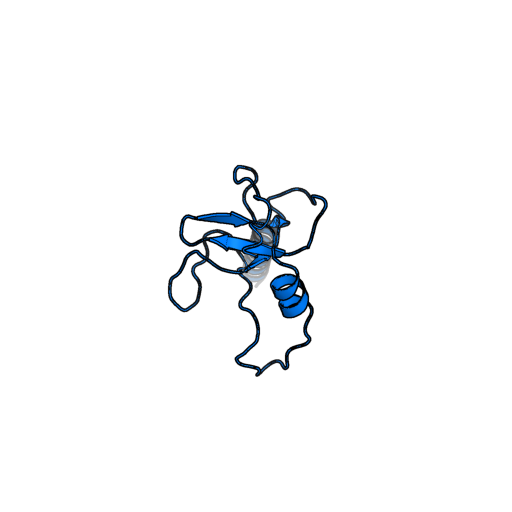 THR A 1 77 ? -1.314 -10.765 1.086 1.00 93.00 77 THR A CA 1
ATOM 644 C C . THR A 1 77 ? -0.757 -12.197 1.035 1.00 93.00 77 THR A C 1
ATOM 646 O O . THR A 1 77 ? -1.223 -13.005 0.227 1.00 93.00 77 THR A O 1
ATOM 649 N N . PRO A 1 78 ? 0.245 -12.547 1.866 1.00 90.56 78 PRO A N 1
ATOM 650 C CA . PRO A 1 78 ? 0.818 -13.899 1.883 1.00 90.56 78 PRO A CA 1
ATOM 651 C C . PRO A 1 78 ? -0.199 -15.022 2.149 1.00 90.56 78 PRO A C 1
ATOM 653 O O . PRO A 1 78 ? 0.001 -16.147 1.706 1.00 90.56 78 PRO A O 1
ATOM 656 N N . ASP A 1 79 ? -1.301 -14.709 2.829 1.00 92.81 79 ASP A N 1
ATOM 657 C CA . ASP A 1 79 ? -2.449 -15.584 3.089 1.00 92.81 79 ASP A CA 1
ATOM 658 C C . ASP A 1 79 ? -3.540 -15.510 1.996 1.00 92.81 79 ASP A C 1
ATOM 660 O O . ASP A 1 79 ? -4.673 -15.927 2.214 1.00 92.81 79 ASP A O 1
ATOM 664 N N . ASN A 1 80 ? -3.206 -15.003 0.802 1.00 94.94 80 ASN A N 1
ATOM 665 C CA . ASN A 1 80 ? -4.090 -14.874 -0.363 1.00 94.94 80 ASN A CA 1
ATOM 666 C C . ASN A 1 80 ? -5.322 -13.966 -0.168 1.00 94.94 80 ASN A C 1
ATOM 668 O O . ASN A 1 80 ? -6.296 -14.083 -0.915 1.00 94.94 80 ASN A O 1
ATOM 672 N N . LYS A 1 81 ? -5.284 -13.015 0.773 1.00 95.12 81 LYS A N 1
ATOM 673 C CA . LYS A 1 81 ? -6.376 -12.054 0.984 1.00 95.12 81 LYS A CA 1
ATOM 674 C C . LYS A 1 81 ? -6.173 -10.738 0.235 1.00 95.12 81 LYS A C 1
ATOM 676 O O . LYS A 1 81 ? -5.057 -10.285 -0.033 1.00 95.12 81 LYS A O 1
ATOM 681 N N . ILE A 1 82 ? -7.287 -10.084 -0.098 1.00 95.69 82 ILE A N 1
ATOM 682 C CA . ILE A 1 82 ? -7.283 -8.744 -0.701 1.00 95.69 82 ILE A CA 1
ATOM 683 C C . ILE A 1 82 ? -7.192 -7.622 0.338 1.00 95.69 82 ILE A C 1
ATOM 685 O O . ILE A 1 82 ? -6.803 -6.509 -0.018 1.00 95.69 82 ILE A O 1
ATOM 689 N N . CYS A 1 83 ? -7.472 -7.893 1.610 1.00 96.00 83 CYS A N 1
ATOM 690 C CA . CYS A 1 83 ? -7.382 -6.891 2.664 1.00 96.00 83 CYS A CA 1
ATOM 691 C C . CYS A 1 83 ? -5.924 -6.536 3.020 1.00 96.00 83 CYS A C 1
ATOM 693 O O . CYS A 1 83 ? -4.977 -7.170 2.541 1.00 96.00 83 CYS A O 1
ATOM 695 N N . GLY A 1 84 ? -5.727 -5.474 3.805 1.00 96.38 84 GLY A N 1
ATOM 696 C CA . GLY A 1 84 ? -4.424 -5.092 4.362 1.00 96.38 84 GLY A CA 1
ATOM 697 C C . GLY A 1 84 ? -4.020 -3.634 4.133 1.00 96.38 84 GLY A C 1
ATOM 698 O O . GLY A 1 84 ? -4.647 -2.894 3.372 1.00 96.38 84 GLY A O 1
ATOM 699 N N . PHE A 1 85 ? -2.927 -3.226 4.785 1.00 97.12 85 PHE A N 1
ATOM 700 C CA . PHE A 1 85 ? -2.408 -1.859 4.720 1.00 97.12 85 PHE A CA 1
ATOM 701 C C . PHE A 1 85 ? -1.841 -1.528 3.341 1.00 97.12 85 PHE A C 1
ATOM 703 O O . PHE A 1 85 ? -1.121 -2.324 2.739 1.00 97.12 85 PHE A O 1
ATOM 710 N N . ILE A 1 86 ? -2.108 -0.322 2.849 1.00 96.31 86 ILE A N 1
ATOM 711 C CA . ILE A 1 86 ? -1.571 0.179 1.582 1.00 96.31 86 ILE A CA 1
ATOM 712 C C . ILE A 1 86 ? -1.305 1.680 1.669 1.00 96.31 86 ILE A C 1
ATOM 714 O O . ILE A 1 86 ? -1.996 2.410 2.374 1.00 96.31 86 ILE A O 1
ATOM 718 N N . ARG A 1 87 ? -0.322 2.169 0.907 1.00 95.06 87 ARG A N 1
ATOM 719 C CA . ARG A 1 87 ? -0.145 3.613 0.707 1.00 95.06 87 ARG A CA 1
ATOM 720 C C . ARG A 1 87 ? -1.376 4.226 0.037 1.00 95.06 87 ARG A C 1
ATOM 722 O O . ARG A 1 87 ? -1.800 3.761 -1.023 1.00 95.06 87 ARG A O 1
ATOM 729 N N . ARG A 1 88 ? -1.880 5.333 0.588 1.00 95.38 88 ARG A N 1
ATOM 730 C CA . ARG A 1 88 ? -3.025 6.105 0.073 1.00 95.38 88 ARG A CA 1
ATOM 731 C C . ARG A 1 88 ? -2.901 6.407 -1.420 1.00 95.38 88 ARG A C 1
ATOM 733 O O . ARG A 1 88 ? -3.848 6.215 -2.181 1.00 95.38 88 ARG A O 1
ATOM 740 N N . ASN A 1 89 ? -1.711 6.815 -1.862 1.00 93.88 89 ASN A N 1
ATOM 741 C CA . ASN A 1 89 ? -1.440 7.180 -3.257 1.00 93.88 89 ASN A CA 1
ATOM 742 C C . ASN A 1 89 ? -1.430 5.987 -4.242 1.00 93.88 89 ASN A C 1
ATOM 744 O O . ASN A 1 89 ? -1.352 6.186 -5.458 1.00 93.88 89 ASN A O 1
ATOM 748 N N . ARG A 1 90 ? -1.514 4.746 -3.742 1.00 93.69 90 ARG A N 1
ATOM 749 C CA . ARG A 1 90 ? -1.620 3.508 -4.536 1.00 93.69 90 ARG A CA 1
ATOM 750 C C . ARG A 1 90 ? -3.051 2.984 -4.627 1.00 93.69 90 ARG A C 1
ATOM 752 O O . ARG A 1 90 ? -3.287 2.002 -5.333 1.00 93.69 90 ARG A O 1
ATOM 759 N N . VAL A 1 91 ? -4.001 3.630 -3.954 1.00 94.00 91 VAL A N 1
ATOM 760 C CA . VAL A 1 91 ? -5.425 3.326 -4.097 1.00 94.00 91 VAL A CA 1
ATOM 761 C C . VAL A 1 91 ? -5.935 3.920 -5.416 1.00 94.00 91 VAL A C 1
ATOM 763 O O . VAL A 1 91 ? -5.691 5.095 -5.683 1.00 94.00 91 VAL A O 1
ATOM 766 N N . PRO A 1 92 ? -6.641 3.150 -6.263 1.00 93.69 92 PRO A N 1
ATOM 767 C CA . PRO A 1 92 ? -7.261 3.670 -7.478 1.00 93.69 92 PRO A CA 1
ATOM 768 C C . PRO A 1 92 ? -8.186 4.868 -7.215 1.00 93.69 92 PRO A C 1
ATOM 770 O O . PRO A 1 92 ? -9.040 4.797 -6.339 1.00 93.69 92 PRO A O 1
ATOM 773 N N . ASN A 1 93 ? -8.107 5.916 -8.045 1.00 91.25 93 ASN A N 1
ATOM 774 C CA . ASN A 1 93 ? -8.926 7.139 -7.909 1.00 91.25 93 ASN A CA 1
ATOM 775 C C . ASN A 1 93 ? -10.439 6.888 -7.867 1.00 91.25 93 ASN A C 1
ATOM 777 O O . ASN A 1 93 ? -11.184 7.647 -7.260 1.00 91.25 93 ASN A O 1
ATOM 781 N N . LYS A 1 94 ? -10.899 5.815 -8.518 1.00 91.94 94 LYS A N 1
ATOM 782 C CA . LYS A 1 94 ? -12.311 5.417 -8.538 1.00 91.94 94 LYS A CA 1
ATOM 783 C C . LYS A 1 94 ? -12.817 4.852 -7.204 1.00 91.94 94 LYS A C 1
ATOM 785 O O . LYS A 1 94 ? -14.017 4.660 -7.055 1.00 91.94 94 LYS A O 1
ATOM 790 N N . ILE A 1 95 ? -11.920 4.552 -6.263 1.00 93.31 95 ILE A N 1
ATOM 791 C CA . ILE A 1 95 ? -12.248 3.982 -4.955 1.00 93.31 95 ILE A CA 1
ATOM 792 C C . ILE A 1 95 ? -12.224 5.099 -3.912 1.00 93.31 95 ILE A C 1
ATOM 794 O O . ILE A 1 95 ? -11.205 5.768 -3.698 1.00 93.31 95 ILE A O 1
ATOM 798 N N . LYS A 1 96 ? -13.371 5.304 -3.263 1.00 94.25 96 LYS A N 1
ATOM 799 C CA . LYS A 1 96 ? -13.503 6.243 -2.147 1.00 94.25 96 LYS A CA 1
ATOM 800 C C . LYS A 1 96 ? -12.798 5.679 -0.915 1.00 94.25 96 LYS A C 1
ATOM 802 O O . LYS A 1 96 ? -12.839 4.475 -0.687 1.00 94.25 96 LYS A O 1
ATOM 807 N N . ILE A 1 97 ? -12.149 6.558 -0.155 1.00 94.88 97 ILE A N 1
ATOM 808 C CA . ILE A 1 97 ? -11.596 6.228 1.159 1.00 94.88 97 ILE A CA 1
ATOM 809 C C . ILE A 1 97 ? -12.641 6.665 2.181 1.00 94.88 97 ILE A C 1
ATOM 811 O 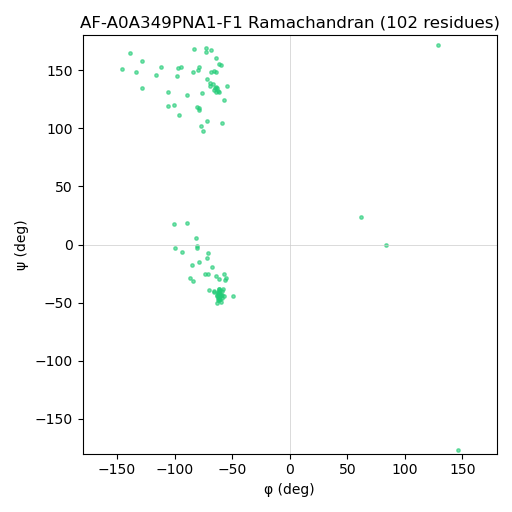O . ILE A 1 97 ? -12.940 7.853 2.302 1.00 94.88 97 ILE A O 1
ATOM 815 N N . ASN A 1 98 ? -13.248 5.691 2.847 1.00 94.69 98 ASN A N 1
ATOM 816 C CA . ASN A 1 98 ? -14.260 5.922 3.868 1.00 94.69 98 ASN A CA 1
ATOM 817 C C . ASN A 1 98 ? -13.590 6.321 5.184 1.00 94.69 98 ASN A C 1
ATOM 819 O O . ASN A 1 98 ? -12.460 5.924 5.450 1.00 94.69 98 ASN A O 1
ATOM 823 N N . LYS A 1 99 ? -14.279 7.077 6.040 1.00 91.25 99 LYS A N 1
ATOM 824 C CA . LYS A 1 99 ? -13.776 7.311 7.400 1.00 91.25 99 LYS A CA 1
ATOM 825 C C . LYS A 1 99 ? -13.731 5.988 8.169 1.00 91.25 99 LYS A C 1
ATOM 827 O O . LYS A 1 99 ? -14.569 5.120 7.934 1.00 91.25 99 LYS A O 1
ATOM 832 N N . SER A 1 100 ? -12.770 5.860 9.081 1.00 82.69 100 SER A N 1
ATOM 833 C CA . SER A 1 100 ? -12.741 4.756 10.037 1.00 82.69 100 SER A CA 1
ATOM 834 C C . SER A 1 100 ? -14.046 4.773 10.828 1.00 82.69 100 SER A C 1
ATOM 836 O O . SER A 1 100 ? -14.399 5.798 11.413 1.00 82.69 100 SER A O 1
ATOM 838 N N . SER A 1 101 ? -14.778 3.662 10.829 1.00 67.19 101 SER A N 1
ATOM 839 C CA . SER A 1 101 ? -15.841 3.445 11.800 1.00 67.19 101 SER A CA 1
ATOM 840 C C . SER A 1 101 ? -15.168 3.109 13.125 1.00 67.19 101 SER A C 1
ATOM 842 O O . SER A 1 101 ? -14.731 1.977 13.322 1.00 67.19 101 SER A O 1
ATOM 844 N N . GLU A 1 102 ? -15.019 4.098 14.004 1.00 57.62 102 GLU A N 1
ATOM 845 C CA . GLU A 1 102 ? -14.689 3.843 15.405 1.00 57.62 102 GLU A CA 1
ATOM 846 C C . GLU A 1 102 ? -15.802 2.961 15.985 1.00 57.62 102 GLU A C 1
ATOM 848 O O . GLU A 1 102 ? -16.931 3.410 16.184 1.00 57.62 102 GLU A O 1
ATOM 853 N N . ILE A 1 103 ? -15.512 1.674 16.176 1.00 51.34 103 ILE A N 1
ATOM 854 C CA . ILE A 1 103 ? -16.329 0.826 17.038 1.00 51.34 103 ILE A CA 1
ATOM 855 C C . ILE A 1 103 ? -15.915 1.221 18.457 1.00 51.34 103 ILE A C 1
ATOM 857 O O . ILE A 1 103 ? -14.816 0.874 18.884 1.00 51.34 103 ILE A O 1
ATOM 861 N N . ASN A 1 104 ? -16.752 2.037 19.107 1.00 38.12 104 ASN A N 1
ATOM 862 C CA . ASN A 1 104 ? -16.671 2.322 20.544 1.00 38.12 104 ASN A CA 1
ATOM 863 C C . ASN A 1 104 ? -16.832 1.038 21.362 1.00 38.12 104 ASN A C 1
ATOM 865 O O . ASN A 1 104 ? -17.706 0.221 20.984 1.00 38.12 104 ASN A O 1
#

Solvent-accessible surface area (backbone atoms only — not comparable to full-atom values): 6342 Å² total; per-residue (Å²): 112,71,67,59,54,51,52,53,51,52,52,50,50,52,50,52,51,50,55,52,66,75,66,55,68,66,26,75,94,67,94,72,70,68,51,27,35,30,35,80,88,65,51,34,27,42,57,49,74,67,55,50,52,58,70,70,51,89,66,59,96,87,42,86,85,51,83,70,68,45,86,46,65,89,47,60,40,100,87,71,36,57,35,48,37,28,46,48,33,45,40,56,75,92,58,68,72,39,76,50,79,80,83,126

Foldseek 3Di:
DVVVVVVVVVVVVVVVVVVVVLQDFQDDDDPDDQKWKQDQVRAIERDDPVRSVLQVDDDDPPDPSHFDEDSAQCDADPVRGSIGMYGPSRDHPVHDYHYDPPPD

Radius of gyration: 18.29 Å; Cα contacts (8 Å, |Δi|>4): 125; chains: 1; bounding box: 48×31×52 Å

Sequence (104 aa):
MMIIVYIIGVVLIFYVLFVLIINVPIRKNEVGFEFVYVEEDGSVRELSNDEMKYLETKFHPNDGARPYIKYRYKQLTPDNKICGFIRRNRVPNKIKINKSSEIN